Protein AF-A0A2W6D4D6-F1 (afdb_mono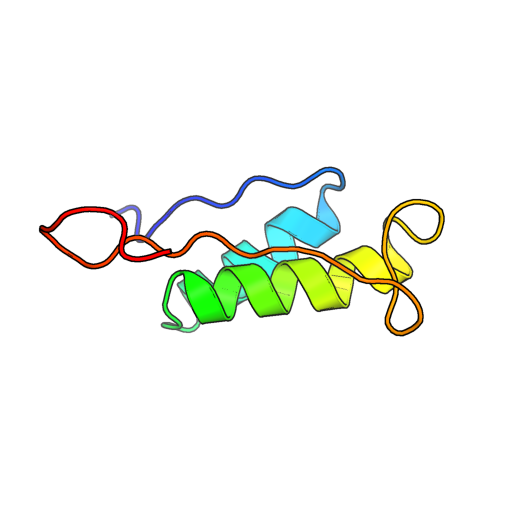mer_lite)

Sequence (65 aa):
MTRGVVAGGHLLTAEAGASALRAGGNAVDAALAAMCASFVCEPLLTGLGAGGYMLVGTPGGDDVL

pLDDT: mean 91.9, std 10.94, range [51.66, 98.69]

Secondary structure (DSSP, 8-state):
--------SSHHHHHHHHHHHHTT--HHHHHHHHHHHHHHHSTTT--TTS------PBTTB----

Structure (mmCIF, N/CA/C/O backbone):
data_AF-A0A2W6D4D6-F1
#
_entry.id   AF-A0A2W6D4D6-F1
#
loop_
_atom_site.group_PDB
_atom_site.id
_atom_site.type_symbol
_atom_site.label_atom_id
_atom_site.label_alt_id
_atom_site.label_comp_id
_atom_site.label_asym_id
_atom_site.label_entity_id
_atom_site.label_seq_id
_atom_site.pdbx_PDB_ins_code
_atom_site.Cartn_x
_atom_site.Cartn_y
_atom_site.Cartn_z
_atom_site.occupancy
_atom_site.B_iso_or_equiv
_atom_site.auth_seq_id
_atom_site.auth_comp_id
_atom_site.auth_asym_id
_atom_site.auth_atom_id
_atom_site.pdbx_PDB_model_num
ATOM 1 N N . MET A 1 1 ? -17.118 15.276 -2.076 1.00 57.38 1 MET A N 1
ATOM 2 C CA . MET A 1 1 ? -16.952 14.627 -0.758 1.00 57.38 1 MET A CA 1
ATOM 3 C C . MET A 1 1 ? -15.677 13.805 -0.787 1.00 57.38 1 MET A C 1
ATOM 5 O O . MET A 1 1 ? -15.467 13.097 -1.765 1.00 57.38 1 MET A O 1
ATOM 9 N N . THR A 1 2 ? -14.819 13.936 0.222 1.00 70.94 2 THR A N 1
ATOM 10 C CA . THR A 1 2 ? -13.561 13.178 0.323 1.00 70.94 2 THR A CA 1
ATOM 11 C C . THR A 1 2 ? -13.873 11.733 0.721 1.00 70.94 2 THR A C 1
ATOM 13 O O . THR A 1 2 ? -14.570 11.524 1.707 1.00 70.94 2 THR A O 1
ATOM 16 N N . ARG A 1 3 ? -13.414 10.744 -0.062 1.00 81.19 3 ARG A N 1
ATOM 17 C CA . ARG A 1 3 ? -13.698 9.306 0.162 1.00 81.19 3 ARG A CA 1
ATOM 18 C C . ARG A 1 3 ? -12.681 8.591 1.062 1.00 81.19 3 ARG A C 1
ATOM 20 O O . ARG A 1 3 ? -12.948 7.488 1.513 1.00 81.19 3 ARG A O 1
ATOM 27 N N . GLY A 1 4 ? -11.537 9.216 1.315 1.00 92.69 4 GLY A N 1
ATOM 28 C CA . GLY A 1 4 ? -10.448 8.684 2.128 1.00 92.69 4 GLY A CA 1
ATOM 29 C C . GLY A 1 4 ? -9.172 9.491 1.896 1.00 92.69 4 GLY A C 1
ATOM 30 O O . GLY A 1 4 ? -9.165 10.415 1.078 1.00 92.69 4 GLY A O 1
ATOM 31 N N . VAL A 1 5 ? -8.109 9.152 2.621 1.00 96.31 5 VAL A N 1
ATOM 32 C CA . VAL A 1 5 ? -6.791 9.796 2.531 1.00 96.31 5 VAL A CA 1
ATOM 33 C C . VAL A 1 5 ? -5.709 8.725 2.422 1.00 96.31 5 VAL A C 1
ATOM 35 O O . VAL A 1 5 ? -5.844 7.653 3.003 1.00 96.31 5 VAL A O 1
ATOM 38 N N . VAL A 1 6 ? -4.648 9.014 1.668 1.00 97.94 6 VAL A N 1
ATOM 39 C CA . VAL A 1 6 ? -3.473 8.148 1.519 1.00 97.94 6 VAL A CA 1
ATOM 40 C C . VAL A 1 6 ? -2.227 8.997 1.724 1.00 97.94 6 VAL A C 1
ATOM 42 O O . VAL A 1 6 ? -2.137 10.102 1.190 1.00 97.94 6 VAL A O 1
ATOM 45 N N . ALA A 1 7 ? -1.272 8.474 2.485 1.00 97.31 7 ALA A N 1
ATOM 46 C CA . ALA A 1 7 ? 0.055 9.048 2.662 1.00 97.31 7 ALA A CA 1
ATOM 47 C C . ALA A 1 7 ? 1.103 7.959 2.398 1.00 97.31 7 ALA A C 1
ATOM 49 O O . ALA A 1 7 ? 0.891 6.800 2.746 1.00 97.31 7 ALA A O 1
ATOM 50 N N . GLY A 1 8 ? 2.217 8.328 1.769 1.00 95.81 8 GLY A N 1
ATOM 51 C CA . GLY A 1 8 ? 3.308 7.416 1.417 1.00 95.81 8 GLY A CA 1
ATOM 52 C C . GLY A 1 8 ? 4.629 8.168 1.255 1.00 95.81 8 GLY A C 1
ATOM 53 O O . GLY A 1 8 ? 4.625 9.398 1.183 1.00 95.81 8 GLY A O 1
ATOM 54 N N . GLY A 1 9 ? 5.748 7.437 1.218 1.00 94.88 9 GLY A N 1
ATOM 55 C CA . GLY A 1 9 ? 7.097 8.013 1.141 1.00 94.88 9 GLY A CA 1
ATOM 56 C C . GLY A 1 9 ? 7.399 8.686 -0.200 1.00 94.88 9 GLY A C 1
ATOM 57 O O . GLY A 1 9 ? 8.092 9.701 -0.248 1.00 94.88 9 GLY A O 1
ATOM 58 N N . HIS A 1 10 ? 6.826 8.164 -1.284 1.00 98.12 10 HIS A N 1
ATOM 59 C CA . HIS A 1 10 ? 6.922 8.730 -2.625 1.00 98.12 10 HIS A CA 1
ATOM 60 C C . HIS A 1 10 ? 5.559 9.198 -3.164 1.00 98.12 10 HIS A C 1
ATOM 62 O O . HIS A 1 10 ? 4.515 8.606 -2.880 1.00 98.12 10 HIS A O 1
ATOM 68 N N . LEU A 1 11 ? 5.560 10.231 -4.018 1.00 98.25 11 LEU A N 1
ATOM 69 C CA . LEU A 1 11 ? 4.338 10.797 -4.608 1.00 98.25 11 LEU A CA 1
ATOM 70 C C . LEU A 1 11 ? 3.514 9.734 -5.359 1.00 98.25 11 LEU A C 1
ATOM 72 O O . LEU A 1 11 ? 2.308 9.627 -5.165 1.00 98.25 11 LEU A O 1
ATOM 76 N N . LEU A 1 12 ? 4.174 8.920 -6.189 1.00 98.56 12 LEU A N 1
ATOM 77 C CA . LEU A 1 12 ? 3.513 7.864 -6.969 1.00 98.56 12 LEU A CA 1
ATOM 78 C C . LEU A 1 12 ? 3.018 6.690 -6.107 1.00 98.56 12 LEU A C 1
ATOM 80 O O . LEU A 1 12 ? 2.027 6.063 -6.468 1.00 98.56 12 LEU A O 1
ATOM 84 N N . THR A 1 13 ? 3.649 6.433 -4.956 1.00 98.62 13 THR A N 1
ATOM 85 C CA . THR A 1 13 ? 3.157 5.465 -3.962 1.00 98.62 13 THR A CA 1
ATOM 86 C C . THR A 1 13 ? 1.805 5.925 -3.414 1.00 98.62 13 THR A C 1
ATOM 88 O O . THR A 1 13 ? 0.828 5.175 -3.437 1.00 98.62 13 THR A O 1
ATOM 91 N N . ALA A 1 14 ? 1.720 7.188 -2.979 1.00 98.44 14 ALA A N 1
ATOM 92 C CA . ALA A 1 14 ? 0.478 7.760 -2.464 1.00 98.44 14 ALA A CA 1
ATOM 93 C C . ALA A 1 14 ? -0.611 7.845 -3.548 1.00 98.44 14 ALA A C 1
ATOM 95 O O . ALA A 1 14 ? -1.772 7.521 -3.294 1.00 98.44 14 ALA A O 1
ATOM 96 N N . GLU A 1 15 ? -0.234 8.226 -4.771 1.00 98.44 15 GLU A N 1
ATOM 97 C CA . GLU A 1 15 ? -1.167 8.354 -5.891 1.00 98.44 15 GLU A CA 1
ATOM 98 C C . GLU A 1 15 ? -1.749 7.004 -6.334 1.00 98.44 15 GLU A C 1
ATOM 100 O O . GLU A 1 15 ? -2.937 6.928 -6.654 1.00 98.44 15 GLU A O 1
ATOM 105 N N . ALA A 1 16 ? -0.966 5.920 -6.292 1.00 98.69 16 ALA A N 1
ATOM 106 C CA . ALA A 1 16 ? -1.463 4.574 -6.574 1.00 98.69 16 ALA A CA 1
ATOM 107 C C . ALA A 1 16 ? -2.556 4.151 -5.577 1.00 98.69 16 ALA A C 1
ATOM 109 O O . ALA A 1 16 ? -3.630 3.702 -5.989 1.00 98.69 16 ALA A O 1
ATOM 110 N N . GLY A 1 17 ? -2.331 4.368 -4.277 1.00 98.44 17 GLY A N 1
ATOM 111 C CA . GLY A 1 17 ? -3.349 4.111 -3.256 1.00 98.44 17 GLY A CA 1
ATOM 112 C C . GLY A 1 17 ? -4.580 5.007 -3.419 1.00 98.44 17 GLY A C 1
ATOM 113 O O . GLY A 1 17 ? -5.717 4.534 -3.354 1.00 98.44 17 GLY A O 1
ATOM 114 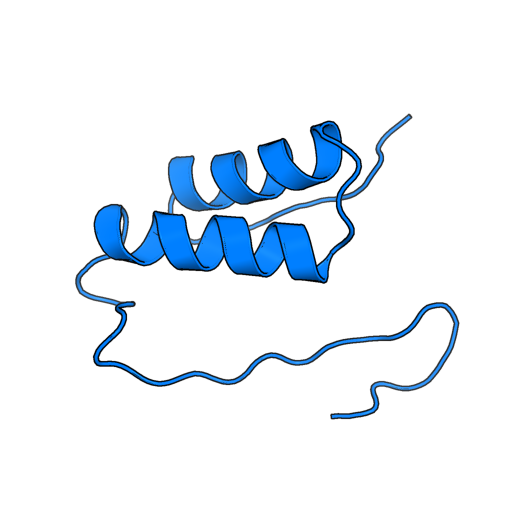N N . ALA A 1 18 ? -4.381 6.296 -3.705 1.00 97.81 18 ALA A N 1
ATOM 115 C CA . ALA A 1 18 ? -5.483 7.223 -3.953 1.00 97.81 18 ALA A CA 1
ATOM 116 C C . ALA A 1 18 ? -6.309 6.815 -5.187 1.00 97.81 18 ALA A C 1
ATOM 118 O O . ALA A 1 18 ? -7.535 6.958 -5.190 1.00 97.81 18 ALA A O 1
ATOM 119 N N . SER A 1 19 ? -5.663 6.262 -6.216 1.00 97.94 19 SER A N 1
ATOM 120 C CA . SER A 1 19 ? -6.329 5.717 -7.400 1.00 97.94 19 SER A CA 1
ATOM 121 C C . SER A 1 19 ? -7.254 4.553 -7.053 1.00 97.94 19 SER A C 1
ATOM 123 O O . SER A 1 19 ? -8.409 4.553 -7.483 1.00 97.94 19 SER A O 1
ATOM 125 N N . ALA A 1 20 ? -6.809 3.622 -6.205 1.00 98.19 20 ALA A N 1
ATOM 126 C CA . ALA A 1 20 ? -7.640 2.512 -5.737 1.00 98.19 20 ALA A CA 1
ATOM 127 C C . ALA A 1 20 ? -8.883 2.997 -4.965 1.00 98.19 20 ALA A C 1
ATOM 129 O O . ALA A 1 20 ? -9.993 2.538 -5.239 1.00 98.19 20 ALA A O 1
ATOM 130 N N . LEU A 1 21 ? -8.742 3.997 -4.082 1.00 97.38 21 LEU A N 1
ATOM 131 C CA . LEU A 1 21 ? -9.894 4.607 -3.395 1.00 97.38 21 LEU A CA 1
ATOM 132 C C . LEU A 1 21 ? -10.875 5.265 -4.374 1.00 97.38 21 LEU A C 1
ATOM 134 O O . LEU A 1 21 ? -12.095 5.128 -4.241 1.00 97.38 21 LEU A O 1
ATOM 138 N N . ARG A 1 22 ? -10.364 5.991 -5.377 1.00 96.50 22 ARG A N 1
ATOM 139 C CA . ARG A 1 22 ? -11.203 6.628 -6.408 1.00 96.50 22 ARG A CA 1
ATOM 140 C C . ARG A 1 22 ? -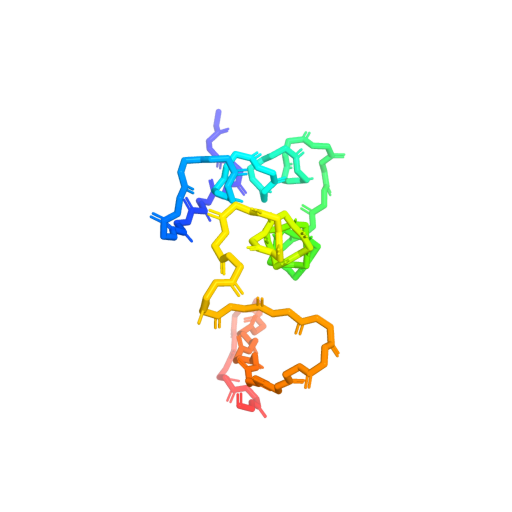11.927 5.599 -7.273 1.00 96.50 22 ARG A C 1
ATOM 142 O O . ARG A 1 22 ? -13.070 5.847 -7.647 1.00 96.50 22 ARG A O 1
ATOM 149 N N . ALA A 1 23 ? -11.307 4.448 -7.521 1.00 97.06 23 ALA A N 1
ATOM 150 C CA . ALA A 1 23 ? -11.926 3.309 -8.194 1.00 97.06 23 ALA A CA 1
ATOM 151 C C . ALA A 1 23 ? -12.990 2.590 -7.337 1.00 97.06 23 ALA A C 1
ATOM 153 O O . ALA A 1 23 ? -13.681 1.709 -7.839 1.00 97.06 23 ALA A O 1
ATOM 154 N N . GLY A 1 24 ? -13.165 2.986 -6.071 1.00 95.94 24 GLY A N 1
ATOM 155 C CA . GLY A 1 24 ? -14.163 2.421 -5.161 1.00 95.94 24 GLY A CA 1
ATOM 156 C C . GLY A 1 24 ? -13.642 1.306 -4.255 1.00 95.94 24 GLY A C 1
ATOM 157 O O . GLY A 1 24 ? -14.456 0.674 -3.585 1.00 95.94 24 GLY A O 1
ATOM 158 N N . GLY A 1 25 ? -12.327 1.077 -4.217 1.00 96.62 25 GLY A N 1
ATOM 159 C CA . GLY A 1 25 ? -11.692 0.170 -3.262 1.00 96.62 25 GLY A CA 1
ATOM 160 C C . GLY A 1 25 ? -11.731 0.701 -1.827 1.00 96.62 25 GLY A C 1
ATOM 161 O O . GLY A 1 25 ? -11.983 1.886 -1.580 1.00 96.62 25 GLY A O 1
ATOM 162 N N . ASN A 1 26 ? -11.479 -0.189 -0.872 1.00 95.25 26 ASN A N 1
ATOM 163 C CA . ASN A 1 26 ? -11.404 0.136 0.550 1.00 95.25 26 ASN A CA 1
ATOM 164 C C . ASN A 1 26 ? -9.976 0.567 0.971 1.00 95.25 26 ASN A C 1
ATOM 166 O O . ASN A 1 26 ? -9.070 0.695 0.146 1.00 95.25 26 ASN A O 1
ATOM 170 N N . ALA A 1 27 ? -9.764 0.808 2.270 1.00 95.50 27 ALA A N 1
ATOM 171 C CA . ALA A 1 27 ? -8.462 1.227 2.798 1.00 95.50 27 ALA A CA 1
ATOM 172 C C . ALA A 1 27 ? -7.350 0.171 2.627 1.00 95.50 27 ALA A C 1
ATOM 174 O O . ALA A 1 27 ? -6.199 0.535 2.392 1.00 95.50 27 ALA A O 1
ATOM 175 N N . VAL A 1 28 ? -7.683 -1.122 2.700 1.00 96.50 28 VAL A N 1
ATOM 176 C CA . VAL A 1 28 ? -6.733 -2.226 2.487 1.00 96.50 28 VAL A CA 1
ATOM 177 C C . VAL A 1 28 ? -6.351 -2.329 1.009 1.00 96.50 28 VAL A C 1
ATOM 179 O O . VAL A 1 28 ? -5.167 -2.442 0.700 1.00 96.50 28 VAL A O 1
ATOM 182 N N . ASP A 1 29 ? -7.310 -2.195 0.086 1.00 97.88 29 ASP A N 1
ATOM 183 C CA . ASP A 1 29 ? -7.030 -2.161 -1.358 1.00 97.88 29 ASP A CA 1
ATOM 184 C C . ASP A 1 29 ? -6.085 -1.000 -1.704 1.00 97.88 29 ASP A C 1
ATOM 186 O O . ASP A 1 29 ? -5.129 -1.156 -2.467 1.00 97.88 29 ASP A O 1
ATOM 190 N N . ALA A 1 30 ? -6.319 0.167 -1.095 1.00 98.12 30 ALA A N 1
ATOM 191 C CA . ALA A 1 30 ? -5.462 1.337 -1.243 1.00 98.12 30 ALA A CA 1
ATOM 192 C C . ALA A 1 30 ? -4.049 1.112 -0.687 1.00 98.12 30 ALA A C 1
ATOM 194 O O . ALA A 1 30 ? -3.073 1.488 -1.341 1.00 98.12 30 ALA A O 1
ATOM 195 N N . ALA A 1 31 ? -3.926 0.474 0.479 1.00 97.69 31 ALA A N 1
ATOM 196 C CA . ALA A 1 31 ? -2.636 0.132 1.069 1.00 97.69 31 ALA A CA 1
ATOM 197 C C . ALA A 1 31 ? -1.853 -0.870 0.202 1.00 97.69 31 ALA A C 1
ATOM 199 O O . ALA A 1 31 ? -0.655 -0.687 -0.009 1.00 97.69 31 ALA A O 1
ATOM 200 N N . LEU A 1 32 ? -2.519 -1.884 -0.362 1.00 97.62 32 LEU A N 1
ATOM 201 C CA . LEU A 1 32 ? -1.893 -2.853 -1.268 1.00 97.62 32 LEU A CA 1
ATOM 202 C C . LEU A 1 32 ? -1.458 -2.211 -2.590 1.00 97.62 32 LEU A C 1
ATOM 204 O O . LEU A 1 32 ? -0.356 -2.482 -3.065 1.00 97.62 32 LEU A O 1
ATOM 208 N N . ALA A 1 33 ? -2.278 -1.329 -3.167 1.00 98.44 33 ALA A N 1
ATOM 209 C CA . ALA A 1 33 ? -1.908 -0.584 -4.369 1.00 98.44 33 ALA A CA 1
ATOM 210 C C . ALA A 1 33 ? -0.675 0.305 -4.129 1.00 98.44 33 ALA A C 1
ATOM 212 O O . ALA A 1 33 ? 0.246 0.314 -4.948 1.00 98.44 33 ALA A O 1
ATOM 213 N N . ALA A 1 34 ? -0.627 1.000 -2.987 1.00 98.38 34 ALA A N 1
ATOM 214 C CA . ALA A 1 34 ? 0.531 1.788 -2.579 1.00 98.38 34 ALA A CA 1
ATOM 215 C C . ALA A 1 34 ? 1.774 0.904 -2.369 1.00 98.38 34 ALA A C 1
ATOM 217 O O . ALA A 1 34 ? 2.824 1.199 -2.930 1.00 98.38 34 ALA A O 1
ATOM 218 N N . MET A 1 35 ? 1.653 -0.214 -1.646 1.00 97.69 35 MET A N 1
ATOM 219 C CA . MET A 1 35 ? 2.751 -1.161 -1.407 1.00 97.69 35 MET A CA 1
ATOM 220 C C . MET A 1 35 ? 3.341 -1.710 -2.715 1.00 97.69 35 MET A C 1
ATOM 222 O O . MET A 1 35 ? 4.553 -1.713 -2.908 1.00 97.69 35 MET A O 1
ATOM 226 N N . CYS A 1 36 ? 2.500 -2.140 -3.657 1.00 97.69 36 CYS A N 1
ATOM 227 C CA . CYS A 1 36 ? 2.982 -2.629 -4.949 1.00 97.69 36 CYS A CA 1
ATOM 228 C C . CYS A 1 36 ? 3.716 -1.534 -5.742 1.00 97.69 36 CYS A C 1
ATOM 230 O O . CYS A 1 36 ? 4.736 -1.812 -6.374 1.00 97.69 36 CYS A O 1
ATOM 232 N N . ALA A 1 37 ? 3.229 -0.289 -5.701 1.00 98.38 37 ALA A N 1
ATOM 233 C CA . ALA A 1 37 ? 3.892 0.844 -6.346 1.00 98.38 37 ALA A CA 1
ATOM 234 C C . ALA A 1 37 ? 5.216 1.219 -5.654 1.00 98.38 37 ALA A C 1
ATOM 236 O O . ALA A 1 37 ? 6.187 1.574 -6.336 1.00 98.38 37 ALA A O 1
ATOM 237 N N . SER A 1 38 ? 5.288 1.102 -4.324 1.00 97.94 38 SER A N 1
ATOM 238 C CA . SER A 1 38 ? 6.491 1.418 -3.550 1.00 97.94 38 SER A CA 1
ATOM 239 C C . SER A 1 38 ? 7.652 0.487 -3.892 1.00 97.94 38 SER A C 1
ATOM 241 O O . SER A 1 38 ? 8.793 0.932 -3.871 1.00 97.94 38 SER A O 1
ATOM 243 N N . PHE A 1 39 ? 7.401 -0.757 -4.313 1.00 97.25 39 PHE A N 1
ATOM 244 C CA . PHE A 1 39 ? 8.471 -1.669 -4.747 1.00 97.25 39 PHE A CA 1
ATOM 245 C C . PHE A 1 39 ? 9.299 -1.111 -5.913 1.00 97.25 39 PHE A C 1
ATOM 247 O O . PHE A 1 39 ? 10.471 -1.448 -6.061 1.00 97.25 39 PHE A O 1
ATOM 254 N N . VAL A 1 40 ? 8.694 -0.252 -6.738 1.00 97.38 40 VAL A N 1
ATOM 255 C CA . VAL A 1 40 ? 9.363 0.419 -7.860 1.00 97.38 40 VAL A CA 1
ATOM 256 C C . VAL A 1 40 ? 9.820 1.824 -7.474 1.00 97.38 40 VAL A C 1
ATOM 258 O O . VAL A 1 40 ? 10.913 2.238 -7.852 1.00 97.38 40 VAL A O 1
ATOM 261 N N . CYS A 1 41 ? 8.995 2.566 -6.732 1.00 97.94 41 CYS A N 1
ATOM 262 C CA . CYS A 1 41 ? 9.264 3.970 -6.402 1.00 97.94 41 CYS A CA 1
ATOM 263 C C . CYS A 1 41 ? 10.237 4.149 -5.227 1.00 97.94 41 CYS A C 1
ATOM 265 O O . CYS A 1 41 ? 10.887 5.184 -5.110 1.00 97.94 41 CYS A O 1
ATOM 267 N N . GLU A 1 42 ? 10.323 3.151 -4.351 1.00 96.69 42 GLU A N 1
ATOM 268 C CA . GLU A 1 42 ? 11.075 3.149 -3.094 1.00 96.69 42 GLU A CA 1
ATOM 269 C C . GLU A 1 42 ? 11.873 1.827 -2.944 1.00 96.69 42 GLU A C 1
ATOM 271 O O . GLU A 1 42 ? 11.766 1.141 -1.921 1.00 96.69 42 GLU A O 1
ATOM 276 N N . PRO A 1 43 ? 12.684 1.431 -3.950 1.00 94.31 43 PRO A N 1
ATOM 277 C CA . PRO A 1 43 ? 13.236 0.073 -4.062 1.00 94.31 43 PRO A CA 1
ATOM 278 C C . PRO A 1 43 ? 14.279 -0.277 -2.989 1.00 94.31 43 PRO A C 1
ATOM 280 O O . PRO A 1 43 ? 14.576 -1.447 -2.772 1.00 94.31 43 PRO A O 1
ATOM 283 N N . LEU A 1 44 ? 14.856 0.724 -2.314 1.00 95.38 44 LEU A N 1
ATOM 284 C CA . LEU A 1 44 ? 15.776 0.513 -1.188 1.00 95.38 44 LEU A CA 1
ATOM 285 C C . LEU A 1 44 ? 15.048 0.265 0.142 1.00 95.38 44 LEU A C 1
ATOM 287 O O . LEU A 1 44 ? 15.680 -0.164 1.103 1.00 95.38 44 LEU A O 1
ATOM 291 N N . LEU A 1 45 ? 13.749 0.572 0.214 1.00 94.50 45 LEU A N 1
ATOM 292 C CA . LEU A 1 45 ? 12.953 0.525 1.445 1.00 94.50 45 LEU A CA 1
ATOM 293 C C . LEU A 1 45 ? 11.920 -0.605 1.429 1.00 94.50 45 LEU A C 1
ATOM 295 O O . LEU A 1 45 ? 11.558 -1.117 2.485 1.00 94.50 45 LEU A O 1
ATOM 299 N N . THR A 1 46 ? 11.430 -0.989 0.247 1.00 95.19 46 THR A N 1
ATOM 300 C CA . THR A 1 46 ? 10.333 -1.953 0.095 1.00 95.19 46 THR A CA 1
ATOM 301 C C . THR A 1 46 ? 10.579 -2.906 -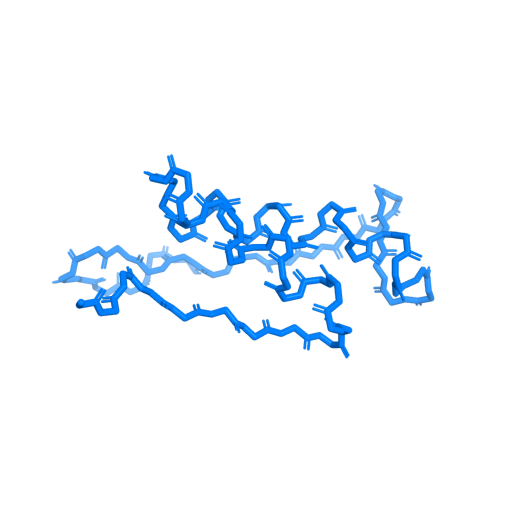1.076 1.00 95.19 46 THR A C 1
ATOM 303 O O . THR A 1 46 ? 11.292 -2.573 -2.019 1.00 95.19 46 THR A O 1
ATOM 306 N N . GLY A 1 47 ? 9.980 -4.100 -1.038 1.00 95.38 47 GLY A N 1
ATOM 307 C CA . GLY A 1 47 ? 10.065 -5.066 -2.135 1.00 95.38 47 GLY A CA 1
ATOM 308 C C . GLY A 1 47 ? 9.393 -6.403 -1.821 1.00 95.38 47 GLY A C 1
ATOM 309 O O . GLY A 1 47 ? 9.164 -6.733 -0.661 1.00 95.38 47 GLY A O 1
ATOM 310 N N . LEU A 1 48 ? 9.140 -7.210 -2.858 1.00 93.62 48 LEU A N 1
ATOM 311 C CA . LEU A 1 48 ? 8.547 -8.553 -2.722 1.00 93.62 48 LEU A CA 1
ATOM 312 C C . LEU A 1 48 ? 9.423 -9.542 -1.938 1.00 93.62 48 LEU A C 1
ATOM 314 O O . LEU A 1 48 ? 8.906 -10.482 -1.349 1.00 93.62 48 LEU A O 1
ATOM 318 N N . GLY A 1 49 ? 10.745 -9.348 -1.955 1.00 94.31 49 GLY A N 1
ATOM 319 C CA . GLY A 1 49 ? 11.692 -10.163 -1.187 1.00 94.31 49 GLY A CA 1
ATOM 320 C C . GLY A 1 49 ? 11.872 -9.711 0.266 1.00 94.31 49 GLY A C 1
ATOM 321 O O . GLY A 1 49 ? 12.703 -10.281 0.968 1.00 94.31 49 GLY A O 1
ATOM 322 N N . ALA A 1 50 ? 11.157 -8.670 0.699 1.00 91.69 50 ALA A N 1
ATOM 323 C CA . ALA A 1 50 ? 11.214 -8.141 2.056 1.00 91.69 50 ALA A CA 1
ATOM 324 C C . ALA A 1 50 ? 10.050 -8.673 2.915 1.00 91.69 50 ALA A C 1
ATOM 326 O O . ALA A 1 50 ? 9.303 -9.563 2.512 1.00 91.69 50 ALA A O 1
ATOM 327 N N . GLY A 1 51 ? 9.900 -8.119 4.117 1.00 91.31 51 GLY A N 1
ATOM 328 C CA . GLY A 1 51 ? 8.761 -8.361 4.998 1.00 91.31 51 GLY A CA 1
ATOM 329 C C . GLY A 1 51 ? 8.232 -7.052 5.575 1.00 91.31 51 GLY A C 1
ATOM 330 O O . GLY A 1 51 ? 8.901 -6.020 5.520 1.00 91.31 51 GLY A O 1
ATOM 331 N N . GLY A 1 52 ? 7.030 -7.097 6.138 1.00 91.06 52 GLY A N 1
ATOM 332 C CA . GLY A 1 52 ? 6.391 -5.950 6.768 1.00 91.06 52 GLY A CA 1
ATOM 333 C C . GLY A 1 52 ? 5.182 -6.373 7.590 1.00 91.06 52 GLY A C 1
ATOM 334 O O . GLY A 1 52 ? 4.759 -7.528 7.545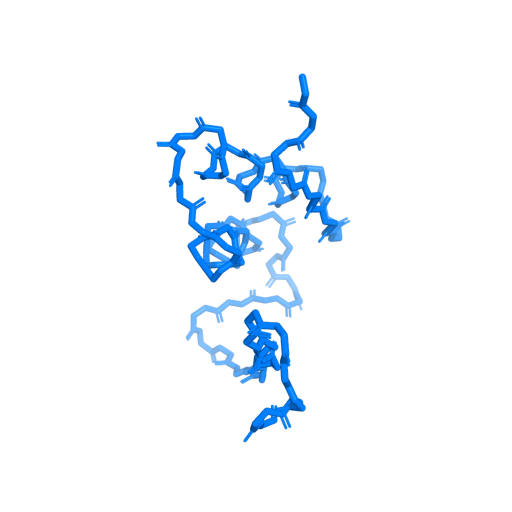 1.00 91.06 52 GLY A O 1
ATOM 335 N N . TYR A 1 53 ? 4.632 -5.421 8.332 1.00 93.25 53 TYR A N 1
ATOM 336 C CA . TYR A 1 53 ? 3.425 -5.597 9.130 1.00 93.25 53 TYR A CA 1
ATOM 337 C C . TYR A 1 53 ? 2.378 -4.591 8.661 1.00 93.25 53 TYR A C 1
ATOM 339 O O . TYR A 1 53 ? 2.718 -3.459 8.316 1.00 93.25 53 TYR A O 1
ATOM 347 N N . MET A 1 54 ? 1.112 -4.998 8.654 1.00 93.50 54 MET A N 1
ATOM 348 C CA . MET A 1 54 ? -0.015 -4.128 8.335 1.00 93.50 54 MET A CA 1
ATOM 349 C C . MET A 1 54 ? -1.008 -4.173 9.494 1.00 93.50 54 MET A C 1
ATOM 351 O O . MET A 1 54 ? -1.623 -5.208 9.732 1.00 93.50 54 MET A O 1
ATOM 355 N N . LEU A 1 55 ? -1.146 -3.043 10.185 1.00 93.12 55 LEU A N 1
ATOM 356 C CA . LEU A 1 55 ? -2.193 -2.798 11.176 1.00 93.12 55 LEU A CA 1
ATOM 357 C C . LEU A 1 55 ? -3.471 -2.394 10.435 1.00 93.12 55 LEU A C 1
ATOM 359 O O . LEU A 1 55 ? -3.440 -1.492 9.592 1.00 93.12 55 LEU A O 1
ATOM 363 N N . VAL A 1 56 ? -4.585 -3.060 10.736 1.00 92.75 56 VAL A N 1
ATOM 364 C CA . VAL A 1 56 ? -5.874 -2.818 10.071 1.00 92.75 56 VAL A CA 1
ATOM 365 C C . VAL A 1 56 ? -6.957 -2.548 11.109 1.00 92.75 56 VAL A C 1
ATOM 367 O O . VAL A 1 56 ? -7.381 -3.448 11.830 1.00 92.75 56 VAL A O 1
ATOM 370 N N . GLY A 1 57 ? -7.443 -1.307 11.135 1.00 90.31 57 GLY A N 1
ATOM 371 C CA . GLY A 1 57 ? -8.598 -0.909 11.937 1.00 90.31 57 GLY A CA 1
ATOM 372 C C . GLY A 1 57 ? -9.913 -1.227 11.224 1.00 90.31 57 GLY A C 1
ATOM 373 O O . GLY A 1 57 ? -10.071 -0.955 10.028 1.00 90.31 57 GLY A O 1
ATOM 374 N N . THR A 1 58 ? -10.876 -1.792 11.952 1.00 86.94 58 THR A N 1
ATOM 375 C CA . THR A 1 58 ? -12.226 -2.037 11.421 1.00 86.94 58 THR A CA 1
ATOM 376 C C . THR A 1 58 ? -13.140 -0.830 11.648 1.00 86.94 58 THR A C 1
ATOM 378 O O . THR A 1 58 ? -12.913 -0.039 12.565 1.00 86.94 58 THR A O 1
ATOM 381 N N . PRO A 1 59 ? -14.196 -0.645 10.835 1.00 86.06 59 PRO A N 1
ATOM 382 C CA . PRO A 1 59 ? -15.162 0.418 11.081 1.00 86.06 59 PRO A CA 1
ATOM 383 C C . PRO A 1 59 ? -15.791 0.298 12.480 1.00 86.06 59 PRO A C 1
ATOM 385 O O . PRO A 1 59 ? -16.487 -0.671 12.766 1.00 86.06 59 PRO A O 1
ATOM 388 N N . GLY A 1 60 ? -15.592 1.311 13.328 1.00 83.19 60 GLY A N 1
ATOM 389 C CA . GLY A 1 60 ? -16.291 1.444 14.610 1.00 83.19 60 GLY A CA 1
ATOM 390 C C . GLY A 1 60 ? -15.784 0.583 15.774 1.00 83.19 60 GLY A C 1
A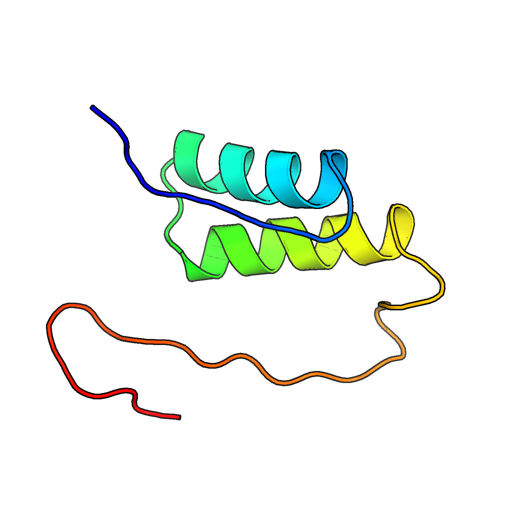TOM 391 O O . GLY A 1 60 ? -16.497 0.511 16.773 1.00 83.19 60 GLY A O 1
ATOM 392 N N . GLY A 1 61 ? -14.608 -0.049 15.697 1.00 72.81 61 GLY A N 1
ATOM 393 C CA . GLY A 1 61 ? -14.122 -0.890 16.797 1.00 72.81 61 GLY A CA 1
ATOM 394 C C . GLY A 1 61 ? -12.626 -1.197 16.791 1.00 72.81 61 GLY A C 1
ATOM 395 O O . GLY A 1 61 ? -11.982 -1.141 15.741 1.00 72.81 61 GLY A O 1
ATOM 396 N N . ASP A 1 62 ? -12.155 -1.508 18.008 1.00 67.81 62 ASP A N 1
ATOM 397 C CA . ASP A 1 62 ? -10.767 -1.616 18.469 1.00 67.81 62 ASP A CA 1
ATOM 398 C C . ASP A 1 62 ? -9.866 -2.430 17.534 1.00 67.81 62 ASP A C 1
ATOM 400 O O . ASP A 1 62 ? -10.229 -3.514 17.070 1.00 67.81 62 ASP A O 1
ATOM 404 N N . ASP A 1 63 ? -8.687 -1.871 17.268 1.00 62.38 63 ASP A N 1
ATOM 405 C CA . ASP A 1 63 ? -7.679 -2.403 16.358 1.00 62.38 63 ASP A CA 1
ATOM 406 C C . ASP A 1 63 ? -7.373 -3.874 16.677 1.00 62.38 63 ASP A C 1
ATOM 408 O O . ASP A 1 63 ? -6.875 -4.212 17.750 1.00 62.38 63 ASP A O 1
ATOM 412 N N . VAL A 1 64 ? -7.719 -4.771 15.750 1.00 57.47 64 VAL A N 1
ATOM 413 C CA . VAL A 1 64 ? -7.717 -6.220 16.010 1.00 57.47 64 VAL A CA 1
ATOM 414 C C . VAL A 1 64 ? -6.358 -6.895 15.820 1.00 57.47 64 VAL A C 1
ATOM 416 O O . VAL A 1 64 ? -6.259 -8.079 16.138 1.00 57.47 64 VAL A O 1
ATOM 419 N N . LEU A 1 65 ? -5.327 -6.185 15.344 1.00 51.66 65 LEU A N 1
ATOM 420 C CA . LEU A 1 65 ? -3.962 -6.703 15.143 1.00 51.66 65 LEU A CA 1
ATOM 421 C C . LEU A 1 65 ? -2.901 -5.602 15.148 1.00 51.66 65 LEU A C 1
ATOM 423 O O . LEU A 1 65 ? -2.812 -4.926 14.103 1.00 51.66 65 LEU A O 1
#

Radius of gyration: 12.44 Å; chains: 1; bounding box: 33×25×27 Å

Foldseek 3Di:
DDQDAFDDPDPVLRVQLVVCSVVVHDNVSSNVSSLVRCCVVVVVPHHPPDDDDDFDDDPPDDGPD